Protein AF-A0A246JWU5-F1 (afdb_monomer_lite)

Foldseek 3Di:
DVLLVVCVVCVVPDDPVSVVVSVVVVVVVVVCPVPDFDQFKAKKKKKWKDADVGIDIDIDRDPQVRLVVLLVVLLVCVVVFPDDDDSVVDDSVVSNVVSCVRPVRMDMDMDMDMDGGDDDPPPPPPDD

Secondary structure (DSSP, 8-state):
-HHHHHHHH-GGG--HHHHHHHHHHHHHHHHHHHHS--SS-EEEEEEEEEETTEEEEEEESSHHHHHHHHHHHHHHTGGGS---S-GGGS-HHHHHHHHHHH-TT-EEEEEEEEEPPPPP--------

Radius of gyration: 23.3 Å; chains: 1; bounding box: 49×34×74 Å

Sequence (128 aa):
MSRARAALETPDDLSADDREALIEALAAAEDSLRLHPLPWAIDIHVAHIDHREGVNLYAAVSRETLMREIAEFCREYWSEIAHDRDPDTLDDEDIARIYFELHPDEYLQTDRVAIDAPPAALVTGEQS

Structure (mmCIF, N/CA/C/O backbone):
data_AF-A0A246JWU5-F1
#
_entry.id   AF-A0A246JWU5-F1
#
loop_
_atom_site.group_PDB
_atom_site.id
_atom_site.type_symbol
_atom_site.label_atom_id
_atom_site.label_alt_id
_atom_site.label_comp_id
_atom_site.label_asym_id
_atom_site.label_entity_id
_atom_site.label_seq_id
_atom_site.pdbx_PDB_ins_code
_atom_site.Cartn_x
_atom_site.Cartn_y
_atom_site.Cartn_z
_atom_site.occupancy
_atom_site.B_iso_or_equiv
_atom_site.auth_seq_id
_atom_site.auth_comp_id
_atom_site.auth_asym_id
_atom_site.auth_atom_id
_atom_site.pdbx_PDB_model_num
ATOM 1 N N . MET A 1 1 ? -15.429 -10.028 26.637 1.00 51.91 1 MET A N 1
ATOM 2 C CA . MET A 1 1 ? -14.935 -10.990 25.624 1.00 51.91 1 MET A CA 1
ATOM 3 C C . MET A 1 1 ? -15.753 -12.287 25.566 1.00 51.91 1 MET A C 1
ATOM 5 O O . MET A 1 1 ? -16.294 -12.561 24.509 1.00 51.91 1 MET A O 1
ATOM 9 N N . SER A 1 2 ? -15.918 -13.065 26.649 1.00 64.44 2 SER A N 1
ATOM 10 C CA . SER A 1 2 ? -16.637 -14.365 26.591 1.00 64.44 2 SER A CA 1
ATOM 11 C C . SER A 1 2 ? -18.107 -14.272 26.136 1.00 64.44 2 SER A C 1
ATOM 13 O O . SER A 1 2 ? -18.536 -15.084 25.324 1.00 64.44 2 SER A O 1
ATOM 15 N N . ARG A 1 3 ? -18.855 -13.257 26.588 1.00 66.12 3 ARG A N 1
ATOM 16 C CA . ARG A 1 3 ? -20.282 -13.097 26.254 1.00 66.12 3 ARG A CA 1
ATOM 17 C C . ARG A 1 3 ? -20.523 -12.722 24.787 1.00 66.12 3 ARG A C 1
ATOM 19 O O . ARG A 1 3 ? -21.373 -13.314 24.142 1.00 66.12 3 ARG A O 1
ATOM 26 N N . ALA A 1 4 ? -19.723 -11.793 24.259 1.00 68.75 4 ALA A N 1
ATOM 27 C CA . ALA A 1 4 ? -19.791 -11.373 22.858 1.00 68.75 4 ALA A CA 1
ATOM 28 C C . ALA A 1 4 ? -19.411 -12.508 21.895 1.00 68.75 4 ALA A C 1
ATOM 30 O O . ALA A 1 4 ? -20.032 -12.669 20.854 1.00 68.75 4 ALA A O 1
ATOM 31 N N . ARG A 1 5 ? -18.426 -13.337 22.266 1.00 73.88 5 ARG A N 1
ATOM 32 C CA . ARG A 1 5 ? -18.038 -14.503 21.467 1.00 73.88 5 ARG A CA 1
ATOM 33 C C . ARG A 1 5 ? -19.141 -15.560 21.413 1.00 73.88 5 ARG A C 1
ATOM 35 O O . ARG A 1 5 ? -19.495 -15.989 20.327 1.00 73.88 5 ARG A O 1
ATOM 42 N N . ALA A 1 6 ? -19.715 -15.917 22.562 1.00 73.56 6 ALA A N 1
ATOM 43 C CA . ALA A 1 6 ? -20.825 -16.869 22.621 1.00 73.56 6 ALA A CA 1
ATOM 44 C C . ALA A 1 6 ? -22.044 -16.377 21.817 1.00 73.56 6 ALA A C 1
ATOM 46 O O . ALA A 1 6 ? -22.656 -17.145 21.087 1.00 73.56 6 ALA A O 1
ATOM 47 N N . ALA A 1 7 ? -22.337 -15.075 21.885 1.00 74.44 7 ALA A N 1
ATOM 48 C CA . ALA A 1 7 ? -23.396 -14.444 21.106 1.00 74.44 7 ALA A CA 1
ATOM 49 C C . ALA A 1 7 ? -23.171 -14.538 19.580 1.00 74.44 7 ALA A C 1
ATOM 51 O O . ALA A 1 7 ? -24.120 -14.735 18.830 1.00 74.44 7 ALA A O 1
ATOM 52 N N . LEU A 1 8 ? -21.920 -14.430 19.116 1.00 75.75 8 LEU A N 1
ATOM 53 C CA . LEU A 1 8 ? -21.568 -14.611 17.701 1.00 75.75 8 LEU A CA 1
ATOM 54 C C . LEU A 1 8 ? -21.590 -16.085 17.263 1.00 75.75 8 LEU A C 1
ATOM 56 O O . LEU A 1 8 ? -21.844 -16.367 16.096 1.00 75.75 8 LEU A O 1
ATOM 60 N N . GLU A 1 9 ? -21.309 -17.017 18.175 1.00 83.00 9 GLU A N 1
ATOM 61 C CA . GLU A 1 9 ? -21.277 -18.460 17.897 1.00 83.00 9 GLU A CA 1
ATOM 62 C C . GLU A 1 9 ? -22.686 -19.084 17.852 1.00 83.00 9 GLU A C 1
ATOM 64 O O . GLU A 1 9 ? -22.913 -20.001 17.062 1.00 83.00 9 GLU A O 1
ATOM 69 N N . THR A 1 10 ? -23.643 -18.575 18.639 1.00 82.88 10 THR A N 1
ATOM 70 C CA . THR A 1 10 ? -25.048 -19.036 18.662 1.00 82.88 10 THR A CA 1
ATOM 71 C C . THR A 1 10 ? -26.035 -17.855 18.650 1.00 82.88 10 THR A C 1
ATOM 73 O O . THR A 1 10 ? -26.673 -17.562 19.665 1.00 82.88 10 THR A O 1
ATOM 76 N N . PRO A 1 11 ? -26.173 -17.145 17.517 1.00 74.81 11 PRO A N 1
ATOM 77 C CA . PRO A 1 11 ? -26.952 -15.908 17.449 1.00 74.81 11 PRO A CA 1
ATOM 78 C C . PRO A 1 11 ? -28.467 -16.111 17.604 1.00 74.81 11 PRO A C 1
ATOM 80 O O . PRO A 1 11 ? -29.151 -15.207 18.079 1.00 74.81 11 PRO A O 1
ATOM 83 N N . ASP A 1 12 ? -28.989 -17.292 17.257 1.00 81.38 12 ASP A N 1
ATOM 84 C CA . ASP A 1 12 ? -30.421 -17.617 17.364 1.00 81.38 12 ASP A CA 1
ATOM 85 C C . ASP A 1 12 ? -30.896 -17.792 18.820 1.00 81.38 12 ASP A C 1
ATOM 87 O O . ASP A 1 12 ? -32.085 -17.656 19.105 1.00 81.38 12 ASP A O 1
ATOM 91 N N . ASP A 1 13 ? -29.965 -18.035 19.749 1.00 82.12 13 ASP A N 1
ATOM 92 C CA . ASP A 1 13 ? -30.245 -18.212 21.179 1.00 82.12 13 ASP A CA 1
ATOM 93 C C . ASP A 1 13 ? -30.208 -16.883 21.964 1.00 82.12 13 ASP A C 1
ATOM 95 O O . ASP A 1 13 ? -30.419 -16.862 23.181 1.00 82.12 13 ASP A O 1
ATOM 99 N N . LEU A 1 14 ? -29.941 -15.754 21.293 1.00 80.81 14 LEU A N 1
ATOM 100 C CA . LEU A 1 14 ? -29.903 -14.437 21.927 1.00 80.81 14 LEU A CA 1
ATOM 101 C C . LEU A 1 14 ? -31.309 -13.909 22.202 1.00 80.81 14 LEU A C 1
ATOM 103 O O . LEU A 1 14 ? -32.139 -13.754 21.303 1.00 80.81 14 LEU A O 1
ATOM 107 N N . SER A 1 15 ? -31.543 -13.516 23.453 1.00 86.44 15 SER A N 1
ATOM 108 C CA . SER A 1 15 ? -32.707 -12.701 23.784 1.00 86.44 15 SER A CA 1
ATOM 109 C C . SER A 1 15 ? -32.652 -11.352 23.048 1.00 86.44 15 SER A C 1
ATOM 111 O O . SER A 1 15 ? -31.587 -10.888 22.632 1.00 86.44 15 SER A O 1
ATOM 113 N N . ALA A 1 16 ? -33.806 -10.699 22.879 1.00 86.00 16 ALA A N 1
ATOM 114 C CA . ALA A 1 16 ? -33.849 -9.371 22.264 1.00 86.00 16 ALA A CA 1
ATOM 115 C C . ALA A 1 16 ? -33.003 -8.348 23.044 1.00 86.00 16 ALA A C 1
ATOM 117 O O . ALA A 1 16 ? -32.308 -7.549 22.420 1.00 86.00 16 ALA A O 1
ATOM 118 N N . ASP A 1 17 ? -33.010 -8.436 24.376 1.00 85.62 17 ASP A N 1
ATOM 119 C CA . ASP A 1 17 ? -32.244 -7.554 25.261 1.00 85.62 17 ASP A CA 1
ATOM 120 C C . ASP A 1 17 ? -30.732 -7.813 25.151 1.00 85.62 17 ASP A C 1
ATOM 122 O O . ASP A 1 17 ? -29.948 -6.871 25.052 1.00 85.62 17 ASP A O 1
ATOM 126 N N . ASP A 1 18 ? -30.303 -9.082 25.099 1.00 84.69 18 ASP A N 1
ATOM 127 C CA . ASP A 1 18 ? -28.885 -9.426 24.912 1.00 84.69 18 ASP A CA 1
ATOM 128 C C . ASP A 1 18 ? -28.377 -9.018 23.520 1.00 84.69 18 ASP A C 1
ATOM 130 O O . ASP A 1 18 ? -27.221 -8.612 23.375 1.00 84.69 18 ASP A O 1
ATOM 134 N N . ARG A 1 19 ? -29.233 -9.102 22.492 1.00 85.00 19 ARG A N 1
ATOM 135 C CA . ARG A 1 19 ? -28.907 -8.638 21.138 1.00 85.00 19 ARG A CA 1
ATOM 136 C C . ARG A 1 19 ? -28.722 -7.123 21.099 1.00 85.00 19 ARG A C 1
ATOM 138 O O . ARG A 1 19 ? -27.749 -6.663 20.508 1.00 85.00 19 ARG A O 1
ATOM 145 N N . GLU A 1 20 ? -29.620 -6.365 21.725 1.00 88.81 20 GLU A N 1
ATOM 146 C CA . GLU A 1 20 ? -29.509 -4.903 21.808 1.00 88.81 20 GLU A CA 1
ATOM 147 C C . GLU A 1 20 ? -28.229 -4.491 22.547 1.00 88.81 20 GLU A C 1
ATOM 149 O O . GLU A 1 20 ? -27.442 -3.696 22.035 1.00 88.81 20 GLU A O 1
ATOM 154 N N . ALA A 1 21 ? -27.945 -5.126 23.688 1.00 86.44 21 ALA A N 1
ATOM 155 C CA . ALA A 1 21 ? -26.720 -4.882 24.446 1.00 86.44 21 ALA A CA 1
ATOM 156 C C . ALA A 1 21 ? -25.444 -5.215 23.649 1.00 86.44 21 ALA A C 1
ATOM 158 O O . ALA A 1 21 ? -24.421 -4.546 23.805 1.00 86.44 21 ALA A O 1
ATOM 159 N N . LEU A 1 22 ? -25.474 -6.242 22.789 1.00 87.25 22 LEU A N 1
ATOM 160 C CA . LEU A 1 22 ? -24.351 -6.568 21.907 1.00 87.25 22 LEU A CA 1
ATOM 161 C C . LEU A 1 22 ? -24.141 -5.496 20.830 1.00 87.25 22 LEU A C 1
ATOM 163 O O . LEU A 1 22 ? -22.997 -5.126 20.574 1.00 87.25 22 LEU A O 1
ATOM 167 N N . ILE A 1 23 ? -25.219 -5.003 20.215 1.00 89.31 23 ILE A N 1
ATOM 168 C CA . ILE A 1 23 ? -25.159 -3.923 19.219 1.00 89.31 23 ILE A CA 1
ATOM 169 C C . ILE A 1 23 ? -24.581 -2.656 19.856 1.00 89.31 23 ILE A C 1
ATOM 171 O O . ILE A 1 23 ? -23.659 -2.064 19.298 1.00 89.31 23 ILE A O 1
ATOM 175 N N . GLU A 1 24 ? -25.055 -2.283 21.045 1.00 90.38 24 GLU A N 1
ATOM 176 C CA . GLU A 1 24 ? -24.536 -1.128 21.782 1.00 90.38 24 GLU A CA 1
ATOM 177 C C . GLU A 1 24 ? -23.046 -1.298 22.122 1.00 90.38 24 GLU A C 1
ATOM 179 O O . GLU A 1 24 ? -22.247 -0.381 21.928 1.00 90.38 24 GLU A O 1
ATOM 184 N N . ALA A 1 25 ? -22.635 -2.495 22.554 1.00 88.44 25 ALA A N 1
ATOM 185 C CA . ALA A 1 25 ? -21.233 -2.787 22.841 1.00 88.44 25 ALA A CA 1
ATOM 186 C C . ALA A 1 25 ? -20.339 -2.725 21.589 1.00 88.44 25 ALA A C 1
ATOM 188 O O . ALA A 1 25 ? -19.197 -2.270 21.680 1.00 88.44 25 ALA A O 1
ATOM 189 N N . LEU A 1 26 ? -20.836 -3.174 20.431 1.00 89.06 26 LEU A N 1
ATOM 190 C CA . LEU A 1 26 ? -20.129 -3.058 19.154 1.00 89.06 26 LEU A CA 1
ATOM 191 C C . LEU A 1 26 ? -20.001 -1.595 18.727 1.00 89.06 26 LEU A C 1
ATOM 193 O O . LEU A 1 26 ? -18.895 -1.168 18.409 1.00 89.06 26 LEU A O 1
ATOM 197 N N . ALA A 1 27 ? -21.079 -0.813 18.812 1.00 89.12 27 ALA A N 1
ATOM 198 C CA . ALA A 1 27 ? -21.052 0.616 18.502 1.00 89.12 27 ALA A CA 1
ATOM 199 C C . ALA A 1 27 ? -20.052 1.373 19.394 1.00 89.12 27 ALA A C 1
ATOM 201 O O . ALA A 1 27 ? -19.234 2.145 18.899 1.00 89.12 27 ALA A O 1
ATOM 202 N N . ALA A 1 28 ? -20.035 1.085 20.700 1.00 86.31 28 ALA A N 1
ATOM 203 C CA . ALA A 1 28 ? -19.067 1.674 21.623 1.00 86.31 28 ALA A CA 1
ATOM 204 C C . ALA A 1 28 ? -17.615 1.278 21.292 1.00 86.31 28 ALA A C 1
ATOM 206 O O . ALA A 1 28 ? -16.700 2.094 21.424 1.00 86.31 28 ALA A O 1
ATOM 207 N N . ALA A 1 29 ? -17.384 0.036 20.853 1.00 85.06 29 ALA A N 1
ATOM 208 C CA . ALA A 1 29 ? -16.068 -0.407 20.404 1.00 85.06 29 ALA A CA 1
ATOM 209 C C . ALA A 1 29 ? -15.646 0.288 19.097 1.00 85.06 29 ALA A C 1
ATOM 211 O O . ALA A 1 29 ? -14.502 0.726 18.990 1.00 85.06 29 ALA A O 1
ATOM 212 N N . GLU A 1 30 ? -16.557 0.443 18.133 1.00 87.88 30 GLU A N 1
ATOM 213 C CA . GLU A 1 30 ? -16.317 1.183 16.888 1.00 87.88 30 GLU A CA 1
ATOM 214 C C . GLU A 1 30 ? -15.967 2.650 17.158 1.00 87.88 30 GLU A C 1
ATOM 216 O O . GLU A 1 30 ? -14.975 3.156 16.628 1.00 87.88 30 GLU A O 1
ATOM 221 N N . ASP A 1 31 ? -16.724 3.323 18.025 1.00 87.94 31 ASP A N 1
ATOM 222 C CA . ASP A 1 31 ? -16.441 4.702 18.427 1.00 87.94 31 ASP A CA 1
ATOM 223 C C . ASP A 1 31 ? -15.101 4.811 19.162 1.00 87.94 31 ASP A C 1
ATOM 225 O O . ASP A 1 31 ? -14.332 5.747 18.927 1.00 87.94 31 ASP A O 1
ATOM 229 N N . SER A 1 32 ? -14.764 3.828 20.003 1.00 82.69 32 SER A N 1
ATOM 230 C CA . SER A 1 32 ? -13.461 3.778 20.665 1.00 82.69 32 SER A CA 1
ATOM 231 C C . SER A 1 32 ? -12.317 3.690 19.650 1.00 82.69 32 SER A C 1
ATOM 233 O O . SER A 1 32 ? -11.383 4.485 19.752 1.00 82.69 32 SER A O 1
ATOM 235 N N . LEU A 1 33 ? -12.424 2.817 18.641 1.00 83.62 33 LEU A N 1
ATOM 236 C CA . LEU A 1 33 ? -11.426 2.676 17.571 1.00 83.62 33 LEU A CA 1
ATOM 237 C C . LEU A 1 33 ? -11.309 3.923 16.685 1.00 83.62 33 LEU A C 1
ATOM 239 O O . LEU A 1 33 ? -10.231 4.200 16.169 1.00 83.62 33 LEU A O 1
ATOM 2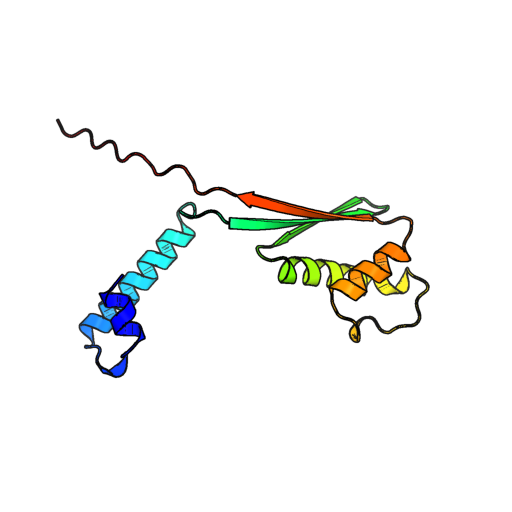43 N N . ARG A 1 34 ? -12.399 4.677 16.501 1.00 83.12 34 ARG A N 1
ATOM 244 C CA . ARG A 1 34 ? -12.395 5.927 15.722 1.00 83.12 34 ARG A CA 1
ATOM 245 C C . ARG A 1 34 ? -11.753 7.093 16.461 1.00 83.12 34 ARG A C 1
ATOM 247 O O . ARG A 1 34 ? -11.135 7.946 15.831 1.00 83.12 34 ARG A O 1
ATOM 254 N N . LEU A 1 35 ? -11.964 7.172 17.772 1.00 82.06 35 LEU A N 1
ATOM 255 C CA . LEU A 1 35 ? -11.611 8.349 18.568 1.00 82.06 35 LEU A CA 1
ATOM 256 C C . LEU A 1 35 ? -10.280 8.210 19.309 1.00 82.06 35 LEU A C 1
ATOM 258 O O . LEU A 1 35 ? -9.740 9.218 19.764 1.00 82.06 35 LEU A O 1
ATOM 262 N N . HIS A 1 36 ? -9.754 6.991 19.446 1.00 79.00 36 HIS A N 1
ATOM 263 C CA . HIS A 1 36 ? -8.564 6.725 20.248 1.00 79.00 36 HIS A CA 1
ATOM 264 C C . HIS A 1 36 ? -7.452 6.076 19.423 1.00 79.00 36 HIS A C 1
ATOM 266 O O . HIS A 1 36 ? -7.726 5.330 18.482 1.00 79.00 36 HIS A O 1
ATOM 272 N N . PRO A 1 37 ? -6.184 6.310 19.802 1.00 78.38 37 PRO A N 1
ATOM 273 C CA . PRO A 1 37 ? -5.072 5.546 19.263 1.00 78.38 37 PRO A CA 1
ATOM 274 C C . PRO A 1 37 ? -5.279 4.040 19.468 1.00 78.38 37 PRO A C 1
ATOM 276 O O . PRO A 1 37 ? -5.713 3.606 20.540 1.00 78.38 37 PRO A O 1
ATOM 279 N N . LEU A 1 38 ? -4.948 3.243 18.451 1.00 80.31 38 LEU A N 1
ATOM 280 C CA . LEU A 1 38 ? -5.090 1.790 18.513 1.00 80.31 38 LEU A CA 1
ATOM 281 C C . LEU A 1 38 ? -4.187 1.211 19.614 1.00 80.31 38 LEU A C 1
ATOM 283 O O . LEU A 1 38 ? -3.009 1.554 19.667 1.00 80.31 38 LEU A O 1
ATOM 287 N N . PRO A 1 39 ? -4.685 0.306 20.474 1.00 79.69 39 PRO A N 1
ATOM 288 C CA . PRO A 1 39 ? -3.909 -0.224 21.595 1.00 79.69 39 PRO A CA 1
ATOM 289 C C . PRO A 1 39 ? -2.950 -1.359 21.195 1.00 79.69 39 PRO A C 1
ATOM 291 O O . PRO A 1 39 ? -2.403 -2.039 22.063 1.00 79.69 39 PRO A O 1
ATOM 294 N N . TRP A 1 40 ? -2.757 -1.600 19.899 1.00 84.44 40 TRP A N 1
ATOM 295 C CA . TRP A 1 40 ? -1.859 -2.617 19.359 1.00 84.44 40 TRP A CA 1
ATOM 296 C C . TRP A 1 40 ? -0.981 -2.028 18.259 1.00 84.44 40 TRP A C 1
ATOM 298 O O . TRP A 1 40 ? -1.341 -1.034 17.630 1.00 84.44 40 TRP A O 1
ATOM 308 N N . ALA A 1 41 ? 0.167 -2.666 18.034 1.00 88.94 41 ALA A N 1
ATOM 309 C CA . ALA A 1 41 ? 1.061 -2.286 16.956 1.00 88.94 41 ALA A CA 1
ATOM 310 C C . ALA A 1 41 ? 0.446 -2.626 15.590 1.00 88.94 41 ALA A C 1
ATOM 312 O O . ALA A 1 41 ? -0.207 -3.665 15.444 1.00 88.94 41 ALA A O 1
ATOM 313 N N . ILE A 1 42 ? 0.674 -1.768 14.599 1.00 90.00 42 ILE A N 1
ATOM 314 C CA . ILE A 1 42 ? 0.269 -1.993 13.208 1.00 90.00 42 ILE A CA 1
ATOM 315 C C . ILE A 1 42 ? 1.478 -1.871 12.283 1.00 90.00 42 ILE A C 1
ATOM 317 O O . ILE A 1 42 ? 2.317 -0.992 12.466 1.00 90.00 42 ILE A O 1
ATOM 321 N N . ASP A 1 43 ? 1.549 -2.736 11.276 1.00 93.75 43 ASP A N 1
ATOM 322 C CA . ASP A 1 43 ? 2.510 -2.591 10.185 1.00 93.75 43 ASP A CA 1
ATOM 323 C C . ASP A 1 43 ? 1.893 -1.692 9.105 1.00 93.75 43 ASP A C 1
ATOM 325 O O . ASP A 1 43 ? 0.782 -1.944 8.632 1.00 93.75 43 ASP A O 1
ATOM 329 N N . ILE A 1 44 ? 2.623 -0.655 8.700 1.00 95.69 44 ILE A N 1
ATOM 330 C CA . ILE A 1 44 ? 2.329 0.146 7.514 1.00 95.69 44 ILE A CA 1
ATOM 331 C C . ILE A 1 44 ? 3.379 -0.171 6.455 1.00 95.69 44 ILE A C 1
ATOM 333 O O . ILE A 1 44 ? 4.583 -0.060 6.681 1.00 95.69 44 ILE A O 1
ATOM 337 N N . HIS A 1 45 ? 2.911 -0.566 5.283 1.00 97.56 45 HIS A N 1
ATOM 338 C CA . HIS A 1 45 ? 3.717 -0.748 4.091 1.00 97.56 45 HIS A CA 1
ATOM 339 C C . HIS A 1 45 ? 3.724 0.561 3.318 1.00 97.56 45 HIS A C 1
ATOM 341 O O . HIS A 1 45 ? 2.662 1.090 2.998 1.00 97.56 45 HIS A O 1
ATOM 347 N N . VAL A 1 46 ? 4.908 1.080 3.021 1.00 97.81 46 VAL A N 1
ATOM 348 C CA . VAL A 1 46 ? 5.070 2.330 2.282 1.00 97.81 46 VAL A CA 1
ATOM 349 C C . VAL A 1 46 ? 5.817 2.081 0.986 1.00 97.81 46 VAL A C 1
ATOM 351 O O . VAL A 1 46 ? 6.670 1.194 0.918 1.00 97.81 46 VAL A O 1
ATOM 354 N N . ALA A 1 47 ? 5.521 2.886 -0.024 1.00 97.75 47 ALA A N 1
ATOM 355 C CA . ALA A 1 47 ? 6.327 2.963 -1.227 1.00 97.75 47 ALA A CA 1
ATOM 356 C C . ALA A 1 47 ? 6.560 4.410 -1.631 1.00 97.75 47 ALA A C 1
ATOM 358 O O . ALA A 1 47 ? 5.697 5.266 -1.428 1.00 97.75 47 ALA A O 1
ATOM 359 N N . HIS A 1 48 ? 7.717 4.661 -2.232 1.00 96.50 48 HIS A N 1
ATOM 360 C CA . HIS A 1 48 ? 7.906 5.828 -3.071 1.00 96.50 48 HIS A CA 1
ATOM 361 C C . HIS A 1 48 ? 8.258 5.400 -4.488 1.00 96.50 48 HIS A C 1
ATOM 363 O O . HIS A 1 48 ? 8.965 4.410 -4.687 1.00 96.50 48 HIS A O 1
ATOM 369 N N . ILE A 1 49 ? 7.758 6.162 -5.451 1.00 96.94 49 ILE A N 1
ATOM 370 C CA . ILE A 1 49 ? 8.138 6.065 -6.854 1.00 96.94 49 ILE A CA 1
ATOM 371 C C . ILE A 1 49 ? 8.788 7.394 -7.212 1.00 96.94 49 ILE A C 1
ATOM 373 O O . ILE A 1 49 ? 8.105 8.419 -7.244 1.00 96.94 49 ILE A O 1
ATOM 377 N N . ASP A 1 50 ? 10.097 7.371 -7.437 1.00 95.19 50 ASP A N 1
ATOM 378 C CA . ASP A 1 50 ? 10.844 8.514 -7.950 1.00 95.19 50 ASP A CA 1
ATOM 379 C C . ASP A 1 50 ? 10.732 8.523 -9.474 1.00 95.19 50 ASP A C 1
ATOM 381 O O . ASP A 1 50 ? 11.071 7.535 -10.127 1.00 95.19 50 ASP A O 1
ATOM 385 N N . HIS A 1 51 ? 10.282 9.639 -10.041 1.00 89.81 51 HIS A N 1
ATOM 386 C CA . HIS A 1 51 ? 10.186 9.837 -11.484 1.00 89.81 51 HIS A CA 1
ATOM 387 C C . HIS A 1 51 ? 10.590 11.268 -11.867 1.00 89.81 51 HIS A C 1
ATOM 389 O O . HIS A 1 51 ? 10.888 12.117 -11.025 1.00 89.81 51 HIS A O 1
ATOM 395 N N . ARG A 1 52 ? 10.635 11.569 -13.169 1.00 85.50 52 ARG A N 1
ATOM 396 C CA . ARG A 1 52 ? 11.214 12.826 -13.694 1.00 85.50 52 ARG A CA 1
ATOM 397 C C . ARG A 1 52 ? 10.574 14.110 -13.158 1.00 85.50 52 ARG A C 1
ATOM 399 O O . ARG A 1 52 ? 11.249 15.132 -13.068 1.00 85.50 52 ARG A O 1
ATOM 406 N N . GLU A 1 53 ? 9.290 14.052 -12.823 1.00 85.75 53 GLU A N 1
ATOM 407 C CA . GLU A 1 53 ? 8.483 15.208 -12.415 1.00 85.75 53 GLU A CA 1
ATOM 408 C C . GLU A 1 53 ? 8.272 15.286 -10.892 1.00 85.75 53 GLU A C 1
ATOM 410 O O . GLU A 1 53 ? 7.647 16.228 -10.402 1.00 85.75 53 GLU A O 1
ATOM 415 N N . GLY A 1 54 ? 8.790 14.322 -10.123 1.00 91.69 54 GLY A N 1
ATOM 416 C CA . GLY A 1 54 ? 8.632 14.305 -8.675 1.00 91.69 54 GLY A CA 1
ATOM 417 C C . GLY A 1 54 ? 8.610 12.906 -8.076 1.00 91.69 54 GLY A C 1
ATOM 418 O O . GLY A 1 54 ? 9.251 11.984 -8.571 1.00 91.69 54 GLY A O 1
ATOM 419 N N . VAL A 1 55 ? 7.897 12.793 -6.957 1.00 94.25 55 VAL A N 1
ATOM 420 C CA . VAL A 1 55 ? 7.805 11.566 -6.168 1.00 94.25 55 VAL A CA 1
ATOM 421 C C . VAL A 1 55 ? 6.347 11.288 -5.846 1.00 94.25 55 VAL A C 1
ATOM 423 O O . VAL A 1 55 ? 5.667 12.152 -5.283 1.00 94.25 55 VAL A O 1
ATOM 426 N N . ASN A 1 56 ? 5.898 10.068 -6.126 1.00 95.62 56 ASN A N 1
ATOM 427 C CA . ASN A 1 56 ? 4.629 9.551 -5.622 1.00 95.62 56 ASN A CA 1
ATOM 428 C C . ASN A 1 56 ? 4.872 8.757 -4.338 1.00 95.62 56 ASN A C 1
ATOM 430 O O . ASN A 1 56 ? 5.790 7.943 -4.276 1.00 95.62 56 ASN A O 1
ATOM 434 N N . LEU A 1 57 ? 4.050 8.994 -3.314 1.00 96.75 57 LEU A N 1
ATOM 435 C CA . LEU A 1 57 ? 4.121 8.316 -2.018 1.00 96.75 57 LEU A CA 1
ATOM 436 C C . LEU A 1 57 ? 2.841 7.522 -1.769 1.00 96.75 57 LEU A C 1
ATOM 438 O O . LEU A 1 57 ? 1.745 8.075 -1.841 1.00 96.75 57 LEU A O 1
ATOM 442 N N . TYR A 1 58 ? 3.007 6.258 -1.395 1.00 97.06 58 TYR A N 1
ATOM 443 C CA . TYR A 1 58 ? 1.926 5.326 -1.089 1.00 97.06 58 TYR A CA 1
ATOM 444 C C . TYR A 1 58 ? 2.103 4.758 0.315 1.00 97.06 58 TYR A C 1
ATOM 446 O O . TYR A 1 58 ? 3.229 4.551 0.780 1.00 97.06 58 TYR A O 1
ATOM 454 N N . ALA A 1 59 ? 0.988 4.496 0.994 1.00 96.62 59 ALA A N 1
ATOM 455 C CA . ALA A 1 59 ? 0.977 3.890 2.316 1.00 96.62 59 ALA A CA 1
ATOM 456 C C . ALA A 1 59 ? -0.270 3.022 2.490 1.00 96.62 59 ALA A C 1
ATOM 458 O O . ALA A 1 59 ? -1.393 3.500 2.347 1.00 96.62 59 ALA A O 1
ATOM 459 N N . ALA A 1 60 ? -0.074 1.763 2.871 1.00 96.69 60 ALA A N 1
ATOM 460 C CA . ALA A 1 60 ? -1.154 0.814 3.069 1.00 96.69 60 ALA A CA 1
ATOM 461 C C . ALA A 1 60 ? -0.918 -0.091 4.281 1.00 96.69 60 ALA A C 1
ATOM 463 O O . ALA A 1 60 ? 0.209 -0.354 4.689 1.00 96.69 60 ALA A O 1
ATOM 464 N N . VAL A 1 61 ? -2.001 -0.629 4.841 1.00 94.38 61 VAL A N 1
ATOM 465 C CA . VAL A 1 61 ? -1.958 -1.548 5.996 1.00 94.38 61 VAL A CA 1
ATOM 466 C C . VAL A 1 61 ? -1.566 -2.983 5.622 1.00 94.38 61 VAL A C 1
ATOM 468 O O . VAL A 1 61 ? -1.436 -3.841 6.490 1.00 94.38 61 VAL A O 1
ATOM 471 N N . SER A 1 62 ? -1.404 -3.274 4.329 1.00 95.75 62 SER A N 1
ATOM 472 C CA . SER A 1 62 ? -0.925 -4.566 3.844 1.00 95.75 62 SER A CA 1
ATOM 473 C C . SER A 1 62 ? -0.097 -4.404 2.575 1.00 95.75 62 SER A C 1
ATOM 475 O O . SER A 1 62 ? -0.349 -3.509 1.766 1.00 95.75 62 SER A O 1
ATOM 477 N N . ARG A 1 63 ? 0.867 -5.312 2.378 1.00 95.88 63 ARG A N 1
ATOM 478 C CA . ARG A 1 63 ? 1.656 -5.384 1.141 1.00 95.88 63 ARG A CA 1
ATOM 479 C C . ARG A 1 63 ? 0.771 -5.554 -0.090 1.00 95.88 63 ARG A C 1
ATOM 481 O O . ARG A 1 63 ? 1.013 -4.900 -1.087 1.00 95.88 63 ARG A O 1
ATOM 488 N N . GLU A 1 64 ? -0.255 -6.393 -0.007 1.00 97.38 64 GLU A N 1
ATOM 489 C CA . GLU A 1 64 ? -1.196 -6.618 -1.111 1.00 97.38 64 GLU A CA 1
ATOM 490 C C . GLU A 1 64 ? -1.877 -5.315 -1.549 1.00 97.38 64 GLU A C 1
ATOM 492 O O . GLU A 1 64 ? -1.905 -4.996 -2.733 1.00 97.38 64 GLU A O 1
ATOM 497 N N . THR A 1 65 ? -2.360 -4.518 -0.590 1.00 97.38 65 THR A N 1
ATOM 498 C CA . THR A 1 65 ? -2.998 -3.232 -0.902 1.00 97.38 65 THR A CA 1
ATOM 499 C C . THR A 1 65 ? -1.996 -2.252 -1.503 1.00 97.38 65 THR A C 1
ATOM 501 O O . THR A 1 65 ? -2.330 -1.594 -2.483 1.00 97.38 65 THR A O 1
ATOM 504 N N . LEU A 1 66 ? -0.776 -2.194 -0.955 1.00 98.31 66 LEU A N 1
ATOM 505 C CA . LEU A 1 66 ? 0.290 -1.338 -1.477 1.00 98.31 66 LEU A CA 1
ATOM 506 C C . LEU A 1 66 ? 0.645 -1.706 -2.924 1.00 98.31 66 LEU A C 1
ATOM 508 O O . LEU A 1 66 ? 0.716 -0.839 -3.787 1.00 98.31 66 LEU A O 1
ATOM 512 N N . MET A 1 67 ? 0.853 -2.995 -3.196 1.00 98.31 67 MET A N 1
ATOM 513 C CA . MET A 1 67 ? 1.243 -3.464 -4.525 1.00 98.31 67 MET A CA 1
ATOM 514 C C . MET A 1 67 ? 0.147 -3.248 -5.557 1.00 98.31 67 MET A C 1
ATOM 516 O O . MET A 1 67 ? 0.461 -2.919 -6.694 1.00 98.31 67 MET A O 1
ATOM 520 N N . ARG A 1 68 ? -1.124 -3.343 -5.162 1.00 98.12 68 ARG A N 1
ATOM 521 C CA . ARG A 1 68 ? -2.241 -3.000 -6.041 1.00 98.12 68 ARG A CA 1
ATOM 522 C C . ARG A 1 68 ? -2.214 -1.532 -6.474 1.00 98.12 68 ARG A C 1
ATOM 524 O O . ARG A 1 68 ? -2.419 -1.261 -7.652 1.00 98.12 68 ARG A O 1
ATOM 531 N N . GLU A 1 69 ? -1.940 -0.601 -5.556 1.00 98.00 69 GLU A N 1
ATOM 532 C CA . GLU A 1 69 ? -1.819 0.832 -5.887 1.00 98.00 69 GLU A CA 1
ATOM 533 C C . GLU A 1 69 ? -0.611 1.105 -6.795 1.00 98.00 69 GLU A C 1
ATOM 535 O O . GLU A 1 69 ? -0.719 1.838 -7.776 1.00 98.00 69 GLU A O 1
ATOM 540 N N . ILE A 1 70 ? 0.530 0.465 -6.519 1.00 98.12 70 ILE A N 1
ATOM 541 C CA . ILE A 1 70 ? 1.722 0.556 -7.376 1.00 98.12 70 ILE A CA 1
ATOM 542 C C . ILE A 1 70 ? 1.426 -0.002 -8.773 1.00 98.12 70 ILE A C 1
ATOM 544 O O . ILE A 1 70 ? 1.793 0.603 -9.775 1.00 98.12 70 ILE A O 1
ATOM 548 N N . ALA A 1 71 ? 0.747 -1.145 -8.861 1.00 97.94 71 ALA A N 1
ATOM 549 C CA . ALA A 1 71 ? 0.397 -1.750 -10.137 1.00 97.94 71 ALA A CA 1
ATOM 550 C C . ALA A 1 71 ? -0.600 -0.893 -10.926 1.00 97.94 71 ALA A C 1
ATOM 552 O O . ALA A 1 71 ? -0.521 -0.853 -12.149 1.00 97.94 71 ALA A O 1
ATOM 553 N N . GLU A 1 72 ? -1.525 -0.194 -10.264 1.00 97.81 72 GLU A N 1
ATOM 554 C CA . GLU A 1 72 ? -2.407 0.784 -10.911 1.00 97.81 72 GLU A CA 1
ATOM 555 C C . GLU A 1 72 ? -1.608 1.932 -11.540 1.00 97.81 72 GLU A C 1
ATOM 557 O O . GLU A 1 72 ? -1.805 2.221 -12.720 1.00 97.81 72 GLU A O 1
ATOM 562 N N . PHE A 1 73 ? -0.631 2.490 -10.815 1.00 96.00 73 PHE A N 1
ATOM 563 C CA . PHE A 1 73 ? 0.310 3.464 -11.376 1.00 96.00 73 PHE A CA 1
ATOM 564 C C . PHE A 1 73 ? 1.048 2.894 -12.601 1.00 96.00 73 PHE A C 1
ATOM 566 O O . PHE A 1 73 ? 1.037 3.486 -13.677 1.00 96.00 73 PHE A O 1
ATOM 573 N N . CYS A 1 74 ? 1.634 1.702 -12.486 1.00 96.94 74 CYS A N 1
ATOM 574 C CA . CYS A 1 74 ? 2.358 1.083 -13.597 1.00 96.94 74 CYS A CA 1
ATOM 575 C C . CYS A 1 74 ? 1.457 0.778 -14.807 1.00 96.94 74 CYS A C 1
ATOM 577 O O . CYS A 1 74 ? 1.932 0.844 -15.937 1.00 96.94 74 CYS A O 1
ATOM 579 N N . ARG A 1 75 ? 0.172 0.450 -14.601 1.00 96.94 75 ARG A N 1
ATOM 580 C CA . ARG A 1 75 ? -0.810 0.266 -15.686 1.00 96.94 75 ARG A CA 1
ATOM 581 C C . ARG A 1 75 ? -1.090 1.580 -16.410 1.00 96.94 75 ARG A C 1
ATOM 583 O O . ARG A 1 75 ? -1.147 1.580 -17.638 1.00 96.94 75 ARG A O 1
ATOM 590 N N . GLU A 1 76 ? -1.234 2.680 -15.672 1.00 95.50 76 GLU A N 1
ATOM 591 C CA . GLU A 1 76 ? -1.463 4.014 -16.241 1.00 95.50 76 GLU A CA 1
ATOM 592 C C . GLU A 1 76 ? -0.327 4.428 -17.188 1.00 95.50 76 GLU A C 1
ATOM 594 O O . GLU A 1 76 ? -0.585 4.923 -18.287 1.00 95.50 76 GLU A O 1
ATOM 599 N N . TYR A 1 77 ? 0.919 4.139 -16.806 1.00 94.44 77 TYR A N 1
ATOM 600 C CA . TYR A 1 77 ? 2.116 4.520 -17.562 1.00 94.44 77 TYR A CA 1
ATOM 601 C C . TYR A 1 77 ? 2.736 3.375 -18.373 1.00 94.44 77 TYR A C 1
ATOM 603 O O . TYR A 1 77 ? 3.818 3.521 -18.938 1.00 94.44 77 TYR A O 1
ATOM 611 N N . TRP A 1 78 ? 2.051 2.236 -18.518 1.00 95.94 78 TRP A N 1
ATOM 612 C CA . TRP A 1 78 ? 2.606 1.036 -19.162 1.00 95.94 78 TRP A CA 1
ATOM 613 C C . TRP A 1 78 ? 3.090 1.273 -20.598 1.00 95.94 78 TRP A C 1
ATOM 615 O O . TRP A 1 78 ? 4.014 0.619 -21.070 1.00 95.94 78 TRP A O 1
ATOM 625 N N . SER A 1 79 ? 2.500 2.235 -21.311 1.00 94.12 79 SER A N 1
ATOM 626 C CA . SER A 1 79 ? 2.934 2.592 -22.666 1.00 94.12 79 SER A CA 1
ATOM 627 C C . SER A 1 79 ? 4.323 3.241 -22.741 1.00 94.12 79 SER A C 1
ATOM 629 O O . SER A 1 79 ? 4.854 3.390 -23.840 1.00 94.12 79 SER A O 1
ATOM 631 N N . GLU A 1 80 ? 4.899 3.663 -21.613 1.00 93.81 80 GLU A N 1
ATOM 632 C CA . GLU A 1 80 ? 6.231 4.276 -21.561 1.00 93.81 80 GLU A CA 1
ATOM 633 C C . GLU A 1 80 ? 7.367 3.251 -21.667 1.00 93.81 80 GLU A C 1
ATOM 635 O O . GLU A 1 80 ? 8.477 3.602 -22.074 1.00 93.81 80 GLU A O 1
ATOM 640 N N . ILE A 1 81 ? 7.085 1.977 -21.380 1.00 93.94 81 ILE A N 1
ATOM 641 C CA . ILE A 1 81 ? 8.041 0.880 -21.531 1.00 93.94 81 ILE A CA 1
ATOM 642 C C . ILE A 1 81 ? 7.832 0.145 -22.860 1.00 93.94 81 ILE A C 1
ATOM 644 O O . ILE A 1 81 ? 6.718 -0.048 -23.343 1.00 93.94 81 ILE A O 1
ATOM 648 N N . ALA A 1 82 ? 8.925 -0.324 -23.461 1.00 86.94 82 ALA A N 1
ATOM 649 C CA . ALA A 1 82 ? 8.875 -1.121 -24.686 1.00 86.94 82 ALA A CA 1
ATOM 650 C C . ALA A 1 82 ? 8.568 -2.595 -24.365 1.00 86.94 82 ALA A C 1
ATOM 652 O O . ALA A 1 82 ? 9.465 -3.442 -24.384 1.00 86.94 82 ALA A O 1
ATOM 653 N N . HIS A 1 83 ? 7.308 -2.896 -24.041 1.00 88.81 83 HIS A N 1
ATOM 654 C CA . HIS A 1 83 ? 6.884 -4.239 -23.653 1.00 88.81 83 HIS A CA 1
ATOM 655 C C . HIS A 1 83 ? 5.525 -4.634 -24.257 1.00 88.81 83 HIS A C 1
ATOM 657 O O . HIS A 1 83 ? 4.526 -3.949 -24.074 1.00 88.81 83 HIS A O 1
ATOM 663 N N . ASP A 1 84 ? 5.478 -5.779 -24.946 1.00 89.88 84 ASP A N 1
ATOM 664 C CA . ASP A 1 84 ? 4.316 -6.193 -25.757 1.00 89.88 84 ASP A CA 1
ATOM 665 C C . ASP A 1 84 ? 3.203 -6.910 -24.971 1.00 89.88 84 ASP A C 1
ATOM 667 O O . ASP A 1 84 ? 2.158 -7.243 -25.534 1.00 89.88 84 ASP A O 1
ATOM 671 N N . ARG A 1 85 ? 3.417 -7.224 -23.686 1.00 91.75 85 ARG A N 1
ATOM 672 C CA . ARG A 1 85 ? 2.376 -7.886 -22.885 1.00 91.75 85 ARG A CA 1
ATOM 673 C C . ARG A 1 85 ? 1.311 -6.894 -22.441 1.00 91.75 85 ARG A C 1
ATOM 675 O O . ARG A 1 85 ? 1.636 -5.797 -21.996 1.00 91.75 85 ARG A O 1
ATOM 682 N N . ASP A 1 86 ? 0.067 -7.359 -22.481 1.00 92.88 86 ASP A N 1
ATOM 683 C CA . ASP A 1 86 ? -1.082 -6.693 -21.878 1.00 92.88 86 ASP A CA 1
ATOM 684 C C . ASP A 1 86 ? -0.951 -6.702 -20.339 1.00 92.88 86 ASP A C 1
ATOM 686 O O . ASP A 1 86 ? -0.908 -7.794 -19.751 1.00 92.88 86 ASP A O 1
ATOM 690 N N . PRO A 1 87 ? -0.860 -5.532 -19.680 1.00 94.38 87 PRO A N 1
ATOM 691 C CA . PRO A 1 87 ? -0.674 -5.460 -18.236 1.00 94.38 87 PRO A CA 1
ATOM 692 C C . PRO A 1 87 ? -1.879 -5.987 -17.447 1.00 94.38 87 PRO A C 1
ATOM 694 O O . PRO A 1 87 ? -1.698 -6.451 -16.325 1.00 94.38 87 PRO A O 1
ATOM 697 N N . ASP A 1 88 ? -3.084 -6.023 -18.023 1.00 93.62 88 ASP A N 1
ATOM 698 C CA . ASP A 1 88 ? -4.280 -6.538 -17.334 1.00 93.62 88 ASP A CA 1
ATOM 699 C C . ASP A 1 88 ? -4.261 -8.065 -17.157 1.00 93.62 88 ASP A C 1
ATOM 701 O O . ASP A 1 88 ? -5.077 -8.640 -16.435 1.00 93.62 88 ASP A O 1
ATOM 705 N N . THR A 1 89 ? -3.311 -8.742 -17.806 1.00 95.38 89 THR A N 1
ATOM 706 C CA . THR A 1 89 ? -3.119 -10.195 -17.701 1.00 95.38 89 THR A CA 1
ATOM 707 C C . THR A 1 89 ? -2.086 -10.605 -16.651 1.00 95.38 89 THR A C 1
ATOM 709 O O . THR A 1 89 ? -1.886 -11.801 -16.428 1.00 95.38 89 THR A O 1
ATOM 712 N N . LEU A 1 90 ? -1.417 -9.6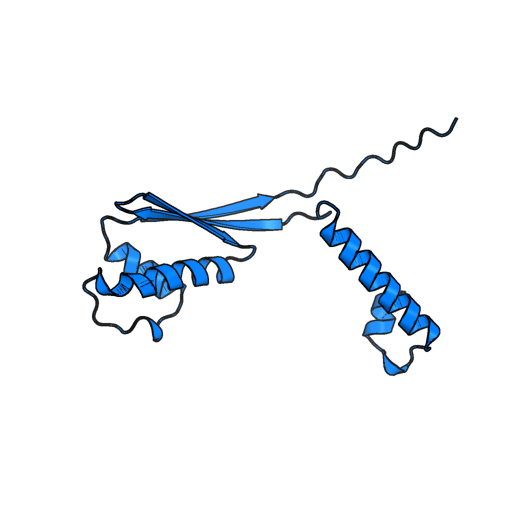32 -16.032 1.00 96.75 90 LEU A N 1
ATOM 713 C CA . LEU A 1 90 ? -0.327 -9.831 -15.083 1.00 96.75 90 LEU A CA 1
ATOM 714 C C . LEU A 1 90 ? -0.801 -9.585 -13.645 1.00 96.75 90 LEU A C 1
ATOM 716 O O . LEU A 1 90 ? -1.747 -8.831 -13.410 1.00 96.75 90 LEU A O 1
ATOM 720 N N . ASP A 1 91 ? -0.135 -10.223 -12.682 1.00 97.56 91 ASP A N 1
ATOM 721 C CA . ASP A 1 91 ? -0.338 -9.896 -11.271 1.00 97.56 91 ASP A CA 1
ATOM 722 C C . ASP A 1 91 ? 0.385 -8.596 -10.882 1.00 97.56 91 ASP A C 1
ATOM 724 O O . ASP A 1 91 ? 1.268 -8.111 -11.592 1.00 97.56 91 ASP A O 1
ATOM 728 N N . ASP A 1 92 ? -0.022 -8.011 -9.756 1.00 98.25 92 ASP A N 1
ATOM 729 C CA . ASP A 1 92 ? 0.436 -6.683 -9.340 1.00 98.25 92 ASP A CA 1
ATOM 730 C C . ASP A 1 92 ? 1.955 -6.616 -9.078 1.00 98.25 92 ASP A C 1
ATOM 732 O O . ASP A 1 92 ? 2.591 -5.594 -9.340 1.00 98.25 92 ASP A O 1
ATOM 736 N N . GLU A 1 93 ? 2.564 -7.706 -8.600 1.00 97.56 93 GLU A N 1
ATOM 737 C CA . GLU A 1 93 ? 4.011 -7.767 -8.352 1.00 97.56 93 GLU A CA 1
ATOM 738 C C . GLU A 1 93 ? 4.792 -7.867 -9.670 1.00 97.56 93 GLU A C 1
ATOM 740 O O . GLU A 1 93 ? 5.810 -7.192 -9.841 1.00 97.56 93 GLU A O 1
ATOM 745 N N . ASP A 1 94 ? 4.302 -8.657 -10.628 1.00 97.62 94 ASP A N 1
ATOM 746 C CA . ASP A 1 94 ? 4.894 -8.776 -11.958 1.00 97.62 94 ASP A CA 1
ATOM 747 C C . ASP A 1 94 ? 4.783 -7.479 -12.762 1.00 97.62 94 ASP A C 1
ATOM 749 O O . ASP A 1 94 ? 5.741 -7.115 -13.448 1.00 97.62 94 ASP A O 1
ATOM 753 N N . ILE A 1 95 ? 3.661 -6.760 -12.657 1.00 97.75 95 ILE A N 1
ATOM 754 C CA . ILE A 1 95 ? 3.487 -5.439 -13.279 1.00 97.75 95 ILE A CA 1
ATOM 755 C C . ILE A 1 95 ? 4.552 -4.475 -12.762 1.00 97.75 95 ILE A C 1
ATOM 757 O O . ILE A 1 95 ? 5.304 -3.914 -13.560 1.00 97.75 95 ILE A O 1
ATOM 761 N N . ALA A 1 96 ? 4.653 -4.314 -11.439 1.00 97.19 96 ALA A N 1
ATOM 762 C CA . ALA A 1 96 ? 5.622 -3.401 -10.841 1.00 97.19 96 ALA A CA 1
ATOM 763 C C . ALA A 1 96 ? 7.056 -3.784 -11.235 1.00 97.19 96 ALA A C 1
ATOM 765 O O . ALA A 1 96 ? 7.830 -2.946 -11.697 1.00 97.19 96 ALA A O 1
ATOM 766 N N . ARG A 1 97 ? 7.400 -5.071 -11.126 1.00 96.50 97 ARG A N 1
ATOM 767 C CA . ARG A 1 97 ? 8.727 -5.580 -11.483 1.00 96.50 97 ARG A CA 1
ATOM 768 C C . ARG A 1 97 ? 9.097 -5.265 -12.931 1.00 96.50 97 ARG A C 1
ATOM 770 O O . ARG A 1 97 ? 10.154 -4.694 -13.165 1.00 96.50 97 ARG A O 1
ATOM 777 N N . ILE A 1 98 ? 8.242 -5.617 -13.891 1.00 97.12 98 ILE A N 1
ATOM 778 C CA . ILE A 1 98 ? 8.519 -5.409 -15.320 1.00 97.12 98 ILE A CA 1
ATOM 779 C C . ILE A 1 98 ? 8.627 -3.919 -15.641 1.00 97.12 98 ILE A C 1
ATOM 781 O O . ILE A 1 98 ? 9.526 -3.523 -16.381 1.00 97.12 98 ILE A O 1
ATOM 785 N N . TYR A 1 99 ? 7.735 -3.102 -15.078 1.00 97.19 99 TYR A N 1
ATOM 786 C CA . TYR A 1 99 ? 7.738 -1.664 -15.306 1.00 97.19 99 TYR A CA 1
ATOM 787 C C . TYR A 1 99 ? 9.064 -1.033 -14.878 1.00 97.19 99 TYR A C 1
ATOM 789 O O . TYR A 1 99 ? 9.757 -0.455 -15.711 1.00 97.19 99 TYR A O 1
ATOM 797 N N . PHE A 1 100 ? 9.484 -1.231 -13.626 1.00 96.25 100 PHE A N 1
ATOM 798 C CA . PHE A 1 100 ? 10.724 -0.634 -13.116 1.00 96.25 100 PHE A CA 1
ATOM 799 C C . PHE A 1 100 ? 12.003 -1.301 -13.657 1.00 96.25 100 PHE A C 1
ATOM 801 O O . PHE A 1 100 ? 13.058 -0.675 -13.676 1.00 96.25 100 PHE A O 1
ATOM 808 N N . GLU A 1 101 ? 11.943 -2.546 -14.148 1.00 95.62 101 GLU A N 1
ATOM 809 C CA . GLU A 1 101 ? 13.064 -3.167 -14.875 1.00 95.62 101 GLU A CA 1
ATOM 810 C C . GLU A 1 101 ? 13.279 -2.545 -16.268 1.00 95.62 101 GLU A C 1
ATOM 812 O O . GLU A 1 101 ? 14.412 -2.502 -16.756 1.00 95.62 101 GLU A O 1
ATOM 817 N N . LEU A 1 102 ? 12.207 -2.084 -16.920 1.00 95.62 102 LEU A N 1
ATOM 818 C CA . LEU A 1 102 ? 12.235 -1.555 -18.289 1.00 95.62 102 LEU A CA 1
ATOM 819 C C . LEU A 1 102 ? 12.162 -0.027 -18.367 1.00 95.62 102 LEU A C 1
ATOM 821 O O . LEU A 1 102 ? 12.367 0.525 -19.451 1.00 95.62 102 LEU A O 1
ATOM 825 N N . HIS A 1 103 ? 11.921 0.647 -17.244 1.00 93.69 103 HIS A N 1
ATOM 826 C CA . HIS A 1 103 ? 11.881 2.102 -17.131 1.00 93.69 103 HIS A CA 1
ATOM 827 C C . HIS A 1 103 ? 13.086 2.611 -16.322 1.00 93.69 103 HIS A C 1
ATOM 829 O O . HIS A 1 103 ? 13.011 2.755 -15.106 1.00 93.69 103 HIS A O 1
ATOM 835 N N . PRO A 1 104 ? 14.245 2.855 -16.965 1.00 88.44 104 PRO A N 1
ATOM 836 C CA . PRO A 1 104 ? 15.510 3.110 -16.264 1.00 88.44 104 PRO A CA 1
ATOM 837 C C . PRO A 1 104 ? 15.579 4.468 -15.550 1.00 88.44 104 PRO A C 1
ATOM 839 O O . PRO A 1 104 ? 16.532 4.723 -14.810 1.00 88.44 104 PRO A O 1
ATOM 842 N N . ASP A 1 105 ? 14.617 5.352 -15.808 1.00 92.56 105 ASP A N 1
ATOM 843 C CA . ASP A 1 105 ? 14.563 6.698 -15.237 1.00 92.56 105 ASP A CA 1
ATOM 844 C C . ASP A 1 105 ? 13.594 6.795 -14.048 1.00 92.56 105 ASP A C 1
ATOM 846 O O . ASP A 1 105 ? 13.512 7.858 -13.429 1.00 92.56 105 ASP A O 1
ATOM 850 N N . GLU A 1 106 ? 12.887 5.710 -13.719 1.00 95.06 106 GLU A N 1
ATOM 851 C CA . GLU A 1 106 ? 11.968 5.641 -12.587 1.00 95.06 106 GLU A CA 1
ATOM 852 C C . GLU A 1 106 ? 12.377 4.544 -11.608 1.00 95.06 106 GLU A C 1
ATOM 854 O O . GLU A 1 106 ? 12.863 3.480 -11.992 1.00 95.06 106 GLU A O 1
ATOM 859 N N . TYR A 1 107 ? 12.182 4.802 -10.316 1.00 95.56 107 TYR A N 1
ATOM 860 C CA . TYR A 1 107 ? 12.657 3.918 -9.258 1.00 95.56 107 TY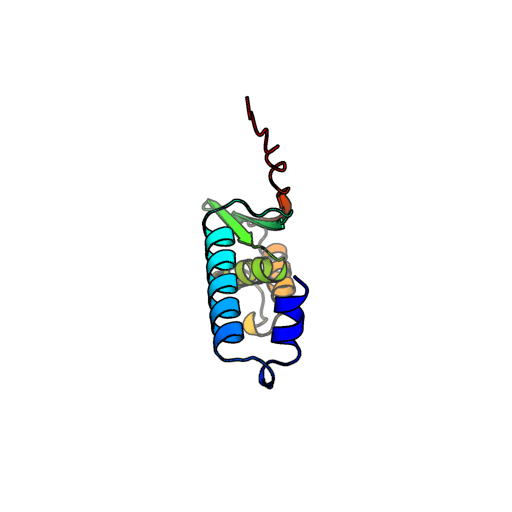R A CA 1
ATOM 861 C C . TYR A 1 107 ? 11.578 3.708 -8.206 1.00 95.56 107 TYR A C 1
ATOM 863 O O . TYR A 1 107 ? 11.085 4.660 -7.606 1.00 95.56 107 TYR A O 1
ATOM 871 N N . LEU A 1 108 ? 11.256 2.442 -7.946 1.00 97.19 108 LEU A N 1
ATOM 872 C CA . LEU A 1 108 ? 10.394 2.034 -6.845 1.00 97.19 108 LEU A CA 1
ATOM 873 C C . LEU A 1 108 ? 11.232 1.621 -5.640 1.00 97.19 108 LEU A C 1
ATOM 875 O O . LEU A 1 108 ? 12.076 0.726 -5.730 1.00 97.19 108 LEU A O 1
ATOM 879 N N . GLN A 1 109 ? 10.915 2.192 -4.484 1.00 97.12 109 GLN A N 1
ATOM 880 C CA . GLN A 1 109 ? 11.378 1.689 -3.198 1.00 97.12 109 GLN A CA 1
ATOM 881 C C . GLN A 1 109 ? 10.184 1.396 -2.302 1.00 97.12 109 GLN A C 1
ATOM 883 O O . GLN A 1 109 ? 9.283 2.219 -2.164 1.00 97.12 109 GLN A O 1
ATOM 888 N N . THR A 1 110 ? 10.214 0.245 -1.637 1.00 97.44 110 THR A N 1
ATOM 889 C CA . THR A 1 110 ? 9.214 -0.140 -0.639 1.00 97.44 110 THR A CA 1
ATOM 890 C C . THR A 1 110 ? 9.862 -0.311 0.726 1.00 97.44 110 THR A C 1
ATOM 892 O O . THR A 1 110 ? 10.972 -0.838 0.811 1.00 97.44 110 THR A O 1
ATOM 895 N N . ASP A 1 111 ? 9.148 0.042 1.788 1.00 97.00 111 ASP A N 1
ATOM 896 C CA . ASP A 1 111 ? 9.564 -0.213 3.166 1.00 97.00 111 ASP A CA 1
ATOM 897 C C . ASP A 1 111 ? 8.373 -0.678 4.021 1.00 97.00 111 ASP A C 1
ATOM 899 O O . ASP A 1 111 ? 7.205 -0.546 3.640 1.00 97.00 111 ASP A O 1
ATOM 903 N N . ARG A 1 112 ? 8.668 -1.253 5.186 1.00 96.62 112 ARG A N 1
ATOM 904 C CA . ARG A 1 112 ? 7.678 -1.636 6.191 1.00 96.62 112 ARG A CA 1
ATOM 905 C C . ARG A 1 112 ? 8.001 -0.955 7.512 1.00 96.62 112 ARG A C 1
ATOM 907 O O . ARG A 1 112 ? 8.994 -1.273 8.163 1.00 96.62 112 ARG A O 1
ATOM 914 N N . VAL A 1 113 ? 7.092 -0.091 7.942 1.00 95.31 113 VAL A N 1
ATOM 915 C CA . VAL A 1 113 ? 7.182 0.665 9.187 1.00 95.31 113 VAL A CA 1
ATOM 916 C C . VAL A 1 113 ? 6.232 0.056 10.211 1.00 95.31 113 VAL A C 1
ATOM 918 O O . VAL A 1 113 ? 5.020 0.052 10.013 1.00 95.31 113 VAL A O 1
ATOM 921 N N . ALA A 1 114 ? 6.777 -0.432 11.323 1.00 92.50 114 ALA A N 1
ATOM 922 C CA . ALA A 1 114 ? 5.970 -0.806 12.477 1.00 92.50 114 ALA A CA 1
ATOM 923 C C . ALA A 1 114 ? 5.614 0.457 13.273 1.00 92.50 114 ALA A C 1
ATOM 925 O O . ALA A 1 114 ? 6.496 1.212 13.686 1.00 92.50 114 ALA A O 1
ATOM 926 N N . ILE A 1 115 ? 4.322 0.686 13.485 1.00 89.44 115 ILE A N 1
ATOM 927 C CA . ILE A 1 115 ? 3.811 1.704 14.398 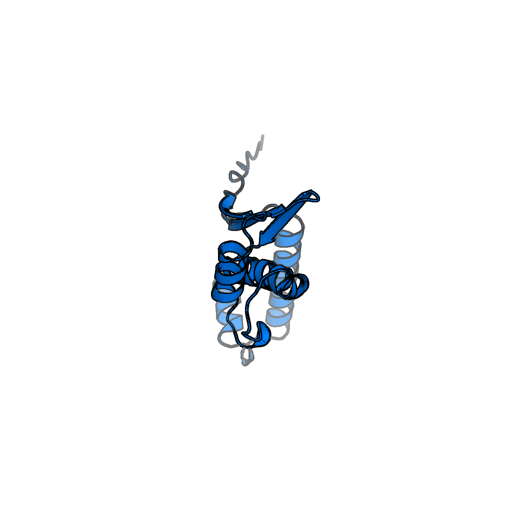1.00 89.44 115 ILE A CA 1
ATOM 928 C C . ILE A 1 115 ? 3.449 0.989 15.689 1.00 89.44 115 ILE A C 1
ATOM 930 O O . ILE A 1 115 ? 2.488 0.222 15.729 1.00 89.44 115 ILE A O 1
ATOM 934 N N . ASP A 1 116 ? 4.233 1.230 16.736 1.00 89.44 116 ASP A N 1
ATOM 935 C CA . ASP A 1 116 ? 3.991 0.639 18.046 1.00 89.44 116 ASP A CA 1
ATOM 936 C C . ASP A 1 116 ? 2.676 1.130 18.656 1.00 89.44 116 ASP A C 1
ATOM 938 O O . ASP A 1 116 ? 2.222 2.255 18.422 1.00 89.44 116 ASP A O 1
ATOM 942 N N . ALA A 1 117 ? 2.091 0.285 19.506 1.00 84.31 117 ALA A N 1
ATOM 943 C CA . ALA A 1 117 ? 0.991 0.708 20.354 1.00 84.31 117 ALA A CA 1
ATOM 944 C C . ALA A 1 117 ? 1.438 1.902 21.223 1.00 84.31 117 ALA A C 1
ATOM 946 O O . ALA A 1 117 ? 2.561 1.895 21.745 1.00 84.31 117 ALA A O 1
ATOM 947 N N . PRO A 1 118 ? 0.566 2.897 21.455 1.00 80.81 118 PRO A N 1
ATOM 948 C CA . PRO A 1 118 ? 0.838 3.932 22.433 1.00 80.81 118 PRO A CA 1
ATOM 949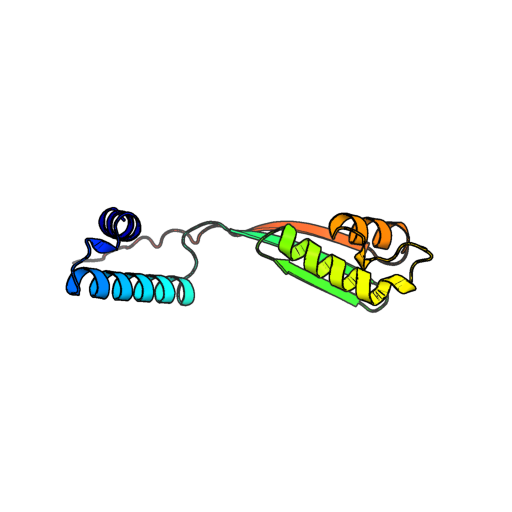 C C . PRO A 1 118 ? 1.127 3.279 23.788 1.00 80.81 118 PRO A C 1
ATOM 951 O O . PRO A 1 118 ? 0.472 2.291 24.141 1.00 80.81 118 PRO A O 1
ATOM 954 N N . PRO A 1 119 ? 2.071 3.822 24.577 1.00 78.38 119 PRO A N 1
ATOM 955 C CA . PRO A 1 119 ? 2.297 3.328 25.923 1.00 78.38 119 PRO A CA 1
ATOM 956 C C . PRO A 1 119 ? 0.972 3.364 26.680 1.00 78.38 119 PRO A C 1
ATOM 958 O O . PRO A 1 119 ? 0.274 4.381 26.662 1.00 78.38 119 PRO A O 1
ATOM 961 N N . ALA A 1 120 ? 0.615 2.242 27.313 1.00 69.69 120 ALA A N 1
ATOM 962 C CA . ALA A 1 120 ? -0.598 2.155 28.111 1.00 69.69 120 ALA A CA 1
ATOM 963 C C . ALA A 1 120 ? -0.608 3.339 29.079 1.00 69.69 120 ALA A C 1
ATOM 965 O O . ALA A 1 120 ? 0.328 3.492 29.869 1.00 69.69 120 ALA A O 1
ATOM 966 N N . ALA A 1 121 ? -1.623 4.201 28.982 1.00 60.78 121 ALA A N 1
ATOM 967 C CA . ALA A 1 121 ? -1.776 5.291 29.924 1.00 60.78 121 ALA A CA 1
ATOM 968 C C . ALA A 1 121 ? -1.781 4.665 31.321 1.00 60.78 121 ALA A C 1
ATOM 970 O O . ALA A 1 121 ? -2.676 3.885 31.655 1.00 60.78 121 ALA A O 1
ATOM 971 N N . LEU A 1 122 ? -0.743 4.944 32.115 1.00 51.19 122 LEU A N 1
ATOM 972 C CA . LEU A 1 122 ? -0.757 4.629 33.532 1.00 51.19 122 LEU A CA 1
ATOM 973 C C . LEU A 1 122 ? -1.951 5.398 34.081 1.00 51.19 122 LEU A C 1
ATOM 975 O O . LEU A 1 122 ? -1.907 6.620 34.191 1.00 51.19 122 LEU A O 1
ATOM 979 N N . VAL A 1 123 ? -3.043 4.691 34.357 1.00 46.00 123 VAL A N 1
ATOM 980 C CA . VAL A 1 123 ? -4.178 5.236 35.091 1.00 46.00 123 VAL A CA 1
ATOM 981 C C . VAL A 1 123 ? -3.672 5.470 36.513 1.00 46.00 123 VAL A C 1
ATOM 983 O O . VAL A 1 123 ? -3.860 4.646 37.405 1.00 46.00 123 VAL A O 1
ATOM 986 N N . THR A 1 124 ? -2.937 6.561 36.726 1.00 44.31 124 THR A N 1
ATOM 987 C CA . THR A 1 124 ? -2.636 7.072 38.056 1.00 44.31 124 THR A CA 1
ATOM 988 C C . THR A 1 124 ? -3.930 7.666 38.579 1.00 44.31 124 THR A C 1
ATOM 990 O O . THR A 1 124 ? -4.234 8.838 38.376 1.00 44.31 124 THR A O 1
ATOM 993 N N . GLY A 1 125 ? -4.737 6.811 39.203 1.00 38.97 125 GLY A N 1
ATOM 994 C CA . GLY A 1 125 ? -5.779 7.259 40.103 1.00 38.97 125 GLY A CA 1
ATOM 995 C C . GLY A 1 125 ? -5.119 7.922 41.304 1.00 38.97 125 GLY A C 1
ATOM 996 O O . GLY A 1 125 ? -4.714 7.240 42.240 1.00 38.97 125 GLY A O 1
ATOM 997 N N . GLU A 1 126 ? -5.011 9.247 41.289 1.00 42.88 126 GLU A N 1
ATOM 998 C CA . GLU A 1 126 ? -4.958 10.006 42.533 1.00 42.88 12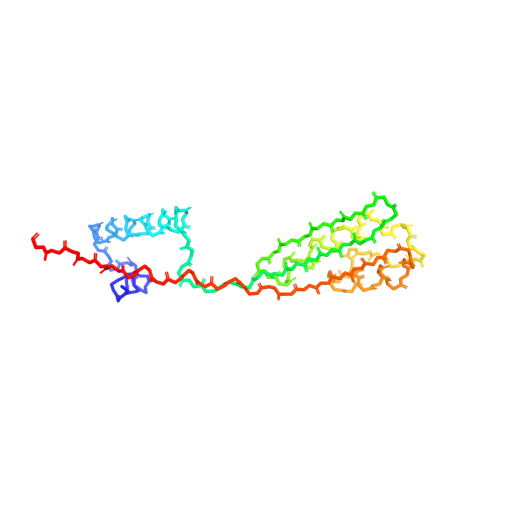6 GLU A CA 1
ATOM 999 C C . GLU A 1 126 ? -6.368 9.979 43.131 1.00 42.88 126 GLU A C 1
ATOM 1001 O O . GLU A 1 126 ? -7.254 10.738 42.748 1.00 42.88 126 GLU A O 1
ATOM 1006 N N . GLN A 1 127 ? -6.588 9.033 44.045 1.00 39.06 127 GLN A N 1
ATOM 1007 C CA . GLN A 1 127 ? -7.578 9.200 45.100 1.00 39.06 127 GLN A CA 1
ATOM 1008 C C . GLN A 1 127 ? -6.839 9.555 46.385 1.00 39.06 127 GLN A C 1
ATOM 1010 O O . GLN A 1 127 ? -6.126 8.724 46.950 1.00 39.06 127 GLN A O 1
ATOM 1015 N N . SER A 1 128 ? -7.020 10.788 46.845 1.00 45.66 128 SER A N 1
ATOM 1016 C CA . SER A 1 128 ? -6.968 11.180 48.256 1.00 45.66 128 SER A CA 1
ATOM 1017 C C . SER A 1 128 ? -7.807 12.432 48.455 1.00 45.66 128 SER A C 1
ATOM 1019 O O . SER A 1 128 ? -7.691 13.349 47.614 1.00 45.66 128 SER A O 1
#

Organism: NCBI:txid651663

pLDDT: mean 87.11, std 13.55, range [38.97, 98.31]